Protein AF-A0A3N4LKR2-F1 (afdb_monomer)

Organism: NCBI:txid1051890

Solvent-accessible surface area (backbone atoms only — not comparable to full-atom values): 3898 Å² total; per-residue (Å²): 130,88,53,52,57,70,56,42,49,50,52,51,50,50,56,40,46,75,74,48,32,42,53,75,57,91,47,75,92,29,50,47,71,37,71,79,87,36,69,34,60,45,81,50,74,62,89,56,40,38,47,60,96,67,63,81,76,70,91,89,61,134

pLDDT: mean 87.73, std 11.43, range [50.72, 98.12]

Radius of gyration: 12.93 Å; Cα contacts (8 Å, |Δi|>4): 73; chains: 1; bounding box: 24×24×37 Å

Secondary structure (DSSP, 8-state):
-PPPHHHHHHHHHHHHHHTTEE-S---GGGEEEESGGG-EEEE--GGG-EETTT----TT--

Sequence (62 aa):
PDMHIRDGVKDAITKLHSHGYVHGDIREVNIIVCGPAGLCVDLVDWDWAGVDGTVKYPISLN

Nearest PDB structures (foldseek):
  5vja-assembly1_D  TM=8.843E-01  e=2.595E-01  Homo sapiens
  7o7k-assembly1_A  TM=6.419E-01  e=7.896E-02  Homo sapiens
  7n3u-assembly1_A  TM=7.753E-01  e=3.201E-01  Homo sapiens
  7z5n-assembly5_E  TM=6.682E-01  e=3.949E-01  Homo sapiens
  4mq1-assembly3_C  TM=5.820E-01  e=1.961E-01  Homo sapiens

InterPro domains:
  IPR008266 Tyrosine-protein kinase, active site [PS00109] (21-33)
  IPR011009 Protein kinase-like domain superfamily [SSF56112] (5-54)

Foldseek 3Di:
DQDDLVVLVVVVQVVQVVVQKDQQDDDPVQWDQDDDNSPHIDGHDSPQMDGPPPGDDPPPDD

Mean predicted aligned error: 5.06 Å

Structure (mmCIF, N/CA/C/O backbone):
data_AF-A0A3N4LKR2-F1
#
_entry.id   AF-A0A3N4LKR2-F1
#
loop_
_atom_site.group_PDB
_atom_site.id
_atom_site.type_symbol
_atom_site.label_atom_id
_atom_site.label_alt_id
_atom_site.label_comp_id
_atom_site.label_asym_id
_atom_site.label_entity_id
_atom_site.label_seq_id
_atom_site.pdbx_PDB_ins_code
_atom_site.Cartn_x
_atom_site.Cartn_y
_atom_site.Cartn_z
_atom_site.occupancy
_atom_site.B_iso_or_equiv
_atom_site.auth_seq_id
_atom_site.auth_comp_id
_atom_site.auth_asym_id
_atom_site.auth_atom_id
_atom_site.pdbx_PDB_model_num
ATOM 1 N N . PRO A 1 1 ? 12.732 10.858 -16.460 1.00 50.72 1 PRO A N 1
ATOM 2 C CA . PRO A 1 1 ? 13.230 10.503 -15.114 1.00 50.72 1 PRO A CA 1
ATOM 3 C C . PRO A 1 1 ? 12.823 9.066 -14.811 1.00 50.72 1 PRO A C 1
ATOM 5 O O . PRO A 1 1 ? 11.632 8.772 -14.836 1.00 50.72 1 PRO A O 1
ATOM 8 N N . ASP A 1 2 ? 13.795 8.175 -14.632 1.00 56.47 2 ASP A N 1
ATOM 9 C CA . ASP A 1 2 ? 13.511 6.791 -14.256 1.00 56.47 2 ASP A CA 1
ATOM 10 C C . ASP A 1 2 ? 12.761 6.807 -12.920 1.00 56.47 2 ASP A C 1
ATOM 12 O O . ASP A 1 2 ? 13.267 7.325 -11.924 1.00 56.47 2 ASP A O 1
ATOM 16 N N . MET A 1 3 ? 11.515 6.332 -12.909 1.00 63.97 3 MET A N 1
ATOM 17 C CA . MET A 1 3 ? 10.759 6.222 -11.668 1.00 63.97 3 MET A CA 1
ATOM 18 C C . MET A 1 3 ? 11.421 5.138 -10.824 1.00 63.97 3 MET A C 1
ATOM 20 O O . MET A 1 3 ? 11.475 3.974 -11.218 1.00 63.97 3 MET A O 1
ATOM 24 N N . HIS A 1 4 ? 11.919 5.501 -9.647 1.00 81.06 4 HIS A N 1
ATOM 25 C CA . HIS A 1 4 ? 12.347 4.498 -8.689 1.00 81.06 4 HIS A CA 1
ATOM 26 C C . HIS A 1 4 ? 11.102 3.792 -8.146 1.00 81.06 4 HIS A C 1
ATOM 28 O O . HIS A 1 4 ? 10.208 4.443 -7.612 1.00 81.06 4 HIS A O 1
ATOM 34 N N . ILE A 1 5 ? 11.053 2.459 -8.245 1.00 85.00 5 ILE A N 1
ATOM 35 C CA . ILE A 1 5 ? 9.920 1.627 -7.784 1.00 85.00 5 ILE A CA 1
ATOM 36 C C . ILE A 1 5 ? 9.489 2.012 -6.360 1.00 85.00 5 ILE A C 1
ATOM 38 O O . ILE A 1 5 ? 8.303 2.111 -6.062 1.00 85.00 5 ILE A O 1
ATOM 42 N N . ARG A 1 6 ? 10.460 2.310 -5.487 1.00 88.00 6 ARG A N 1
ATOM 43 C CA . ARG A 1 6 ? 10.211 2.754 -4.112 1.00 88.00 6 ARG A CA 1
ATOM 44 C C . ARG A 1 6 ? 9.361 4.023 -4.030 1.00 88.00 6 ARG A C 1
ATOM 46 O O . ARG A 1 6 ? 8.552 4.136 -3.114 1.00 88.00 6 ARG A O 1
ATOM 53 N N . ASP A 1 7 ? 9.562 4.973 -4.931 1.00 90.12 7 ASP A N 1
ATOM 54 C CA . ASP A 1 7 ? 8.800 6.219 -4.936 1.00 90.12 7 ASP A CA 1
ATOM 55 C C . ASP A 1 7 ? 7.390 5.985 -5.491 1.00 90.12 7 ASP A C 1
ATOM 57 O O . ASP A 1 7 ? 6.432 6.448 -4.882 1.00 90.12 7 ASP A O 1
ATOM 61 N N . GLY A 1 8 ? 7.231 5.120 -6.500 1.00 90.81 8 GLY A N 1
ATOM 62 C CA . GLY A 1 8 ? 5.905 4.672 -6.951 1.00 90.81 8 GLY A CA 1
ATOM 63 C C . GLY A 1 8 ? 5.094 3.977 -5.846 1.00 90.81 8 GLY A C 1
ATOM 64 O O . GLY A 1 8 ? 3.912 4.266 -5.663 1.00 90.81 8 GLY A O 1
ATOM 65 N N . VAL A 1 9 ? 5.737 3.122 -5.039 1.00 92.81 9 VAL A N 1
ATOM 66 C CA . VAL A 1 9 ? 5.101 2.493 -3.864 1.00 92.81 9 VAL A CA 1
ATOM 67 C C . VAL A 1 9 ? 4.683 3.546 -2.833 1.00 92.81 9 VAL A C 1
ATOM 69 O O . VAL A 1 9 ? 3.568 3.490 -2.313 1.00 92.81 9 VAL A O 1
ATOM 72 N N . LYS A 1 10 ? 5.543 4.530 -2.538 1.00 93.75 10 LYS A N 1
ATOM 73 C CA . LYS A 1 10 ? 5.199 5.618 -1.606 1.00 93.75 10 LYS A CA 1
ATOM 74 C C . LYS A 1 10 ? 4.029 6.451 -2.111 1.00 93.75 10 LYS A C 1
ATOM 76 O O . LYS A 1 10 ? 3.173 6.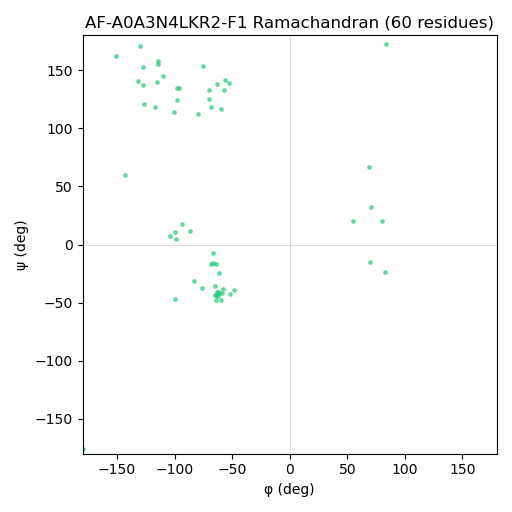805 -1.303 1.00 93.75 10 LYS A O 1
ATOM 81 N N . ASP A 1 11 ? 3.980 6.754 -3.402 1.00 93.69 11 ASP A N 1
ATOM 82 C CA . ASP A 1 11 ? 2.901 7.540 -3.999 1.00 93.69 11 ASP A CA 1
ATOM 83 C C . ASP A 1 11 ? 1.565 6.791 -3.916 1.00 93.69 11 ASP A C 1
ATOM 85 O O . A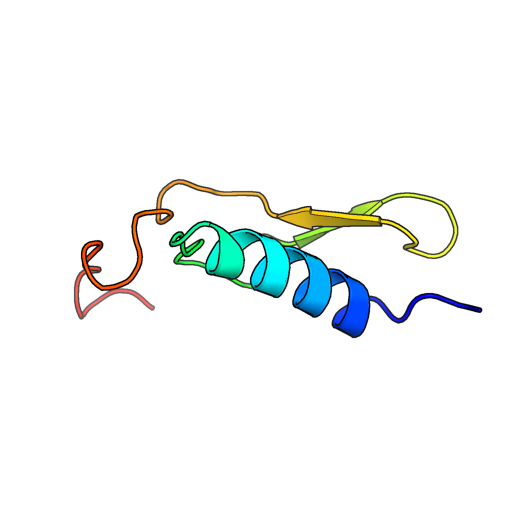SP A 1 11 ? 0.556 7.371 -3.503 1.00 93.69 11 ASP A O 1
ATOM 89 N N . ALA A 1 12 ? 1.561 5.486 -4.211 1.00 93.94 12 ALA A N 1
ATOM 90 C CA . ALA A 1 12 ? 0.381 4.633 -4.071 1.00 93.94 12 ALA A CA 1
ATOM 91 C C . ALA A 1 12 ? -0.130 4.591 -2.618 1.00 93.94 12 ALA A C 1
ATOM 93 O O . ALA A 1 12 ? -1.318 4.815 -2.371 1.00 93.94 12 ALA A O 1
ATOM 94 N N . ILE A 1 13 ? 0.767 4.385 -1.647 1.00 95.81 13 ILE A N 1
ATOM 95 C CA . ILE A 1 13 ? 0.428 4.378 -0.213 1.00 95.81 13 ILE A CA 1
ATOM 96 C C . ILE A 1 13 ? -0.069 5.757 0.240 1.00 95.81 13 ILE A C 1
ATOM 98 O O .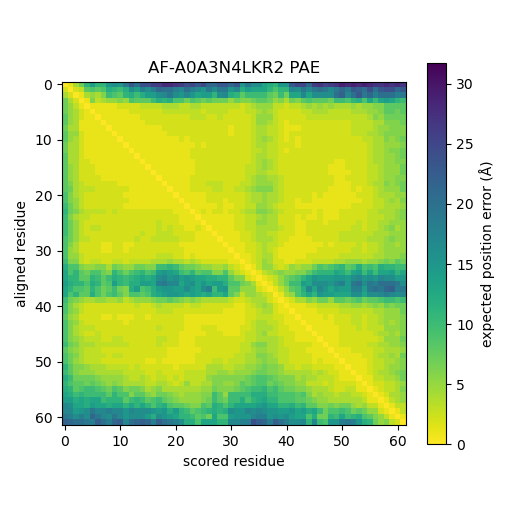 ILE A 1 13 ? -1.076 5.855 0.937 1.00 95.81 13 ILE A O 1
ATOM 102 N N . THR A 1 14 ? 0.591 6.835 -0.188 1.00 96.88 14 THR A N 1
ATOM 103 C CA . THR A 1 14 ? 0.204 8.212 0.159 1.00 96.88 14 THR A CA 1
ATOM 104 C C . THR A 1 14 ? -1.192 8.531 -0.361 1.00 96.88 14 THR A C 1
ATOM 106 O O . THR A 1 14 ? -2.003 9.110 0.363 1.00 96.88 14 THR A O 1
ATOM 109 N N . LYS A 1 15 ? -1.507 8.111 -1.591 1.00 96.44 15 LYS A N 1
ATOM 110 C CA . LYS A 1 15 ? -2.848 8.242 -2.163 1.00 96.44 15 LYS A CA 1
ATOM 111 C C . LYS A 1 15 ? -3.877 7.428 -1.382 1.00 96.44 15 LYS A C 1
ATOM 113 O O . LYS A 1 15 ? -4.979 7.916 -1.167 1.00 96.44 15 LYS A O 1
ATOM 118 N N . LEU A 1 16 ? -3.547 6.214 -0.951 1.00 96.56 16 LEU A N 1
ATOM 119 C CA . LEU A 1 16 ? -4.461 5.396 -0.155 1.00 96.56 16 LEU A CA 1
ATOM 120 C C . LEU A 1 16 ? -4.766 6.057 1.201 1.00 96.56 16 LEU A C 1
ATOM 122 O O . LEU A 1 16 ? -5.930 6.239 1.564 1.00 96.56 16 LEU A O 1
ATOM 126 N N . HIS A 1 17 ? -3.720 6.507 1.896 1.00 96.88 17 HIS A N 1
ATOM 127 C CA . HIS A 1 17 ? -3.831 7.166 3.196 1.00 96.88 17 HIS A CA 1
ATOM 128 C C . HIS A 1 17 ? -4.569 8.506 3.116 1.00 96.88 17 HIS A C 1
ATOM 130 O O . HIS A 1 17 ? -5.337 8.831 4.019 1.00 96.88 17 HIS A O 1
ATOM 136 N N . SER A 1 18 ? -4.407 9.277 2.033 1.00 98.12 18 SER A N 1
ATOM 137 C CA . SER A 1 18 ? -5.131 10.547 1.866 1.00 98.12 18 SER A CA 1
ATOM 138 C C . SER A 1 18 ? -6.650 10.374 1.760 1.00 98.12 18 SER A C 1
ATOM 140 O O . SER A 1 18 ? -7.388 11.334 1.973 1.00 98.12 18 SER A O 1
ATOM 142 N N . HIS A 1 19 ? -7.120 9.153 1.490 1.00 97.56 19 HIS A N 1
ATOM 143 C CA . HIS A 1 19 ? -8.536 8.786 1.492 1.00 97.56 19 HIS A CA 1
ATOM 144 C C . HIS A 1 19 ? -8.979 8.100 2.799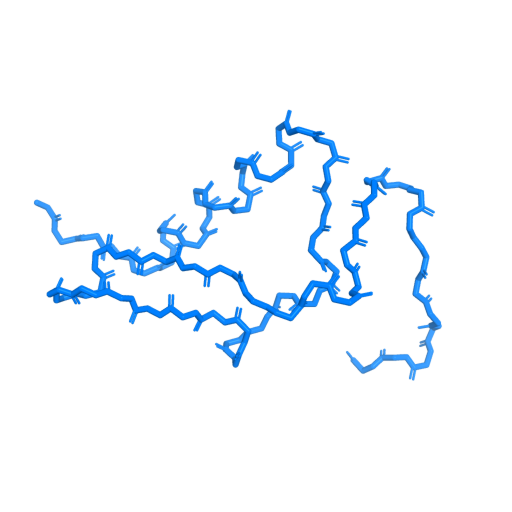 1.00 97.56 19 HIS A C 1
ATOM 146 O O . HIS A 1 19 ? -10.129 7.682 2.897 1.00 97.56 19 HIS A O 1
ATOM 152 N N . GLY A 1 20 ? -8.102 7.993 3.805 1.00 97.50 20 GLY A N 1
ATOM 153 C CA . GLY A 1 20 ? -8.413 7.401 5.110 1.00 97.50 20 GLY A CA 1
ATOM 154 C C . GLY A 1 20 ? -8.382 5.871 5.146 1.00 97.50 20 GLY A C 1
ATOM 155 O O . GLY A 1 20 ? -8.975 5.277 6.046 1.00 97.50 20 GLY A O 1
ATOM 156 N N . TY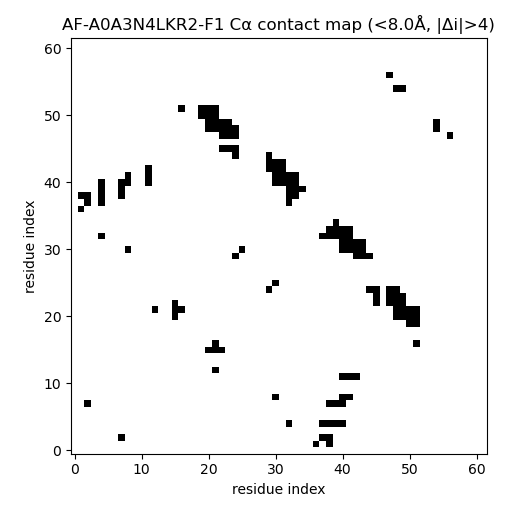R A 1 21 ? -7.713 5.230 4.186 1.00 97.44 21 TYR A N 1
ATOM 157 C CA . TYR A 1 21 ? -7.592 3.774 4.111 1.00 97.44 21 TYR A CA 1
ATOM 158 C C . TYR A 1 21 ? -6.150 3.314 4.312 1.00 97.44 21 TYR A C 1
ATOM 160 O O . TYR A 1 21 ? -5.209 4.056 4.046 1.00 97.44 21 TYR A O 1
ATOM 168 N N . VAL A 1 22 ? -5.990 2.059 4.717 1.00 95.81 22 VAL A N 1
ATOM 169 C CA . VAL A 1 22 ? -4.723 1.322 4.777 1.00 95.81 22 VAL A CA 1
ATOM 170 C C . VAL A 1 22 ? -4.873 -0.007 4.040 1.00 95.81 22 VAL A C 1
ATOM 172 O O . VAL A 1 22 ? -5.974 -0.544 3.960 1.00 95.81 22 VAL A O 1
ATOM 175 N N . HIS A 1 23 ? -3.775 -0.548 3.506 1.00 95.31 23 HIS A N 1
ATOM 176 C CA . HIS A 1 23 ? -3.776 -1.852 2.825 1.00 95.31 23 HIS A CA 1
ATOM 177 C C . HIS A 1 23 ? -3.652 -3.036 3.795 1.00 95.31 23 HIS A C 1
ATOM 179 O O . HIS A 1 23 ? -4.135 -4.122 3.512 1.00 95.31 23 HIS A O 1
ATOM 185 N N . GLY A 1 24 ? -2.959 -2.850 4.922 1.00 92.31 24 GLY A N 1
ATOM 186 C CA . GLY A 1 24 ? -2.816 -3.869 5.969 1.00 92.31 24 GLY A CA 1
ATOM 187 C C . GLY A 1 24 ? -1.727 -4.927 5.760 1.00 92.31 24 GLY A C 1
ATOM 188 O O . GLY A 1 24 ? -1.229 -5.448 6.748 1.00 92.31 24 GLY A O 1
ATOM 189 N N . ASP A 1 25 ? -1.303 -5.190 4.522 1.00 92.81 25 ASP A N 1
ATOM 190 C CA . ASP A 1 25 ? -0.319 -6.240 4.185 1.00 92.81 25 ASP A CA 1
ATOM 191 C C . ASP A 1 25 ? 0.635 -5.805 3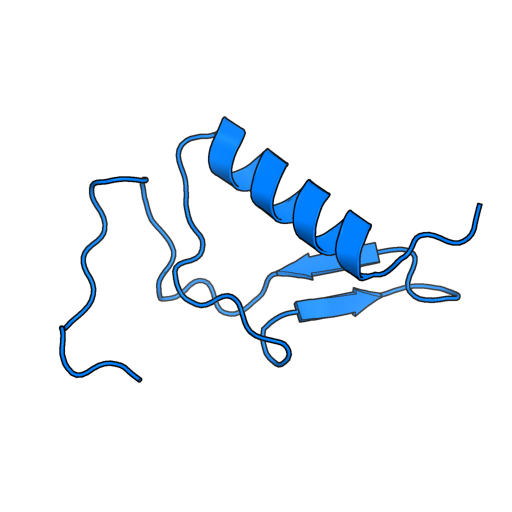.052 1.00 92.81 25 ASP A C 1
ATOM 193 O O . ASP A 1 25 ? 0.668 -6.377 1.961 1.00 92.81 25 ASP A O 1
ATOM 197 N N . ILE A 1 26 ? 1.378 -4.712 3.271 1.00 92.56 26 ILE A N 1
ATOM 198 C CA . ILE A 1 26 ? 2.355 -4.223 2.285 1.00 92.56 26 ILE A CA 1
ATOM 199 C C . ILE A 1 26 ? 3.638 -5.050 2.371 1.00 92.56 26 ILE A C 1
ATOM 201 O O . ILE A 1 26 ? 4.407 -4.937 3.327 1.00 92.56 26 ILE A O 1
ATOM 205 N N . ARG A 1 27 ? 3.902 -5.823 1.317 1.00 92.94 27 ARG A N 1
ATOM 206 C CA . ARG A 1 27 ? 5.112 -6.636 1.128 1.00 92.94 27 ARG A CA 1
ATOM 207 C C . ARG A 1 27 ? 5.422 -6.797 -0.357 1.00 92.94 27 ARG A C 1
ATOM 209 O O . ARG A 1 27 ? 4.544 -6.601 -1.187 1.00 92.94 27 ARG A O 1
ATOM 216 N N . GLU A 1 28 ? 6.654 -7.184 -0.689 1.00 92.94 28 GLU A N 1
ATOM 217 C CA . GLU A 1 28 ? 7.132 -7.304 -2.080 1.00 92.94 28 GLU A CA 1
ATOM 218 C C . GLU A 1 28 ? 6.201 -8.146 -2.963 1.00 92.94 28 GLU A C 1
ATOM 220 O O . GLU A 1 28 ? 5.871 -7.738 -4.070 1.00 92.94 28 GLU A O 1
ATOM 225 N N . VAL A 1 29 ? 5.702 -9.274 -2.448 1.00 95.19 29 VAL A N 1
ATOM 226 C CA . VAL A 1 29 ? 4.805 -10.169 -3.201 1.00 95.19 29 VAL A CA 1
ATOM 227 C C . VAL A 1 29 ? 3.415 -9.575 -3.475 1.00 95.19 29 VAL A C 1
ATOM 229 O O . VAL A 1 29 ? 2.725 -10.058 -4.366 1.00 95.19 29 VAL A O 1
ATOM 232 N N . ASN A 1 30 ? 3.026 -8.522 -2.749 1.00 96.50 30 ASN A N 1
ATOM 233 C CA . ASN A 1 30 ? 1.750 -7.812 -2.901 1.00 96.50 30 ASN A CA 1
ATOM 234 C C . ASN A 1 30 ? 1.909 -6.516 -3.727 1.00 96.50 30 ASN A C 1
ATOM 236 O O . ASN A 1 30 ? 1.002 -5.685 -3.783 1.00 96.50 30 ASN A O 1
ATOM 240 N N . ILE A 1 31 ? 3.069 -6.329 -4.367 1.00 94.81 31 ILE A N 1
ATOM 241 C CA . ILE A 1 31 ? 3.384 -5.178 -5.213 1.00 94.81 31 ILE A CA 1
ATOM 242 C C . ILE A 1 31 ? 3.625 -5.676 -6.637 1.00 94.81 31 ILE A C 1
ATOM 244 O O . ILE A 1 31 ? 4.570 -6.418 -6.899 1.00 94.81 31 ILE A O 1
ATOM 248 N N . ILE A 1 32 ? 2.798 -5.225 -7.578 1.00 93.69 32 ILE A N 1
ATOM 249 C CA . ILE A 1 32 ? 3.001 -5.491 -9.001 1.00 93.69 32 ILE A CA 1
ATOM 250 C C . ILE A 1 32 ? 3.684 -4.282 -9.631 1.00 93.69 32 ILE A C 1
ATOM 252 O O . ILE A 1 32 ? 3.196 -3.156 -9.555 1.00 93.69 32 ILE A O 1
ATOM 256 N N . VAL A 1 33 ? 4.820 -4.532 -10.277 1.00 90.69 33 VAL A N 1
ATOM 257 C CA . VAL A 1 33 ? 5.550 -3.531 -11.053 1.00 90.69 33 VAL A CA 1
ATOM 258 C C . VAL A 1 33 ? 5.231 -3.737 -12.532 1.00 90.69 33 VAL A C 1
ATOM 260 O O . VAL A 1 33 ? 5.577 -4.763 -13.118 1.00 90.69 33 VAL A O 1
ATOM 263 N N . CYS A 1 34 ? 4.560 -2.759 -13.131 1.00 84.06 34 CYS A N 1
ATOM 264 C CA . CYS A 1 34 ? 4.041 -2.813 -14.494 1.00 84.06 34 CYS A CA 1
ATOM 265 C C . CYS A 1 34 ? 4.735 -1.801 -15.418 1.00 84.06 34 CYS A C 1
ATOM 267 O O . CYS A 1 34 ? 5.204 -0.741 -15.001 1.00 84.06 34 CYS A O 1
ATOM 269 N N . GLY A 1 35 ? 4.722 -2.108 -16.716 1.00 77.12 35 GLY A N 1
ATOM 270 C CA . GLY A 1 35 ? 5.177 -1.212 -17.779 1.00 77.12 35 GLY A CA 1
ATOM 271 C C . GLY A 1 35 ? 6.693 -1.221 -18.036 1.00 77.12 35 GLY A C 1
ATOM 272 O O . GLY A 1 35 ? 7.460 -1.858 -17.308 1.00 77.12 35 GLY A O 1
ATOM 273 N N . PRO A 1 36 ? 7.148 -0.529 -19.098 1.00 69.50 36 PRO A N 1
ATOM 274 C CA . PRO A 1 36 ? 8.568 -0.413 -19.413 1.00 69.50 36 PRO A CA 1
ATOM 275 C C . PRO A 1 36 ? 9.324 0.182 -18.224 1.00 69.50 36 PRO A C 1
ATOM 277 O O . PRO A 1 36 ? 8.873 1.166 -17.645 1.00 69.50 36 PRO A O 1
ATOM 280 N N . ALA A 1 37 ? 10.456 -0.420 -17.857 1.00 66.06 37 ALA A N 1
ATOM 281 C CA . ALA A 1 37 ? 11.304 0.030 -16.747 1.00 66.06 37 ALA A CA 1
ATOM 282 C C . ALA A 1 37 ? 10.598 0.164 -15.375 1.00 66.06 37 ALA A C 1
ATOM 284 O O . ALA A 1 37 ? 11.106 0.852 -14.496 1.00 66.06 37 ALA A O 1
ATOM 285 N N . GLY A 1 38 ? 9.450 -0.493 -15.168 1.00 63.25 38 GLY A N 1
ATOM 286 C CA . GLY A 1 38 ? 8.739 -0.473 -13.887 1.00 63.25 38 GLY A CA 1
ATOM 287 C C . GLY A 1 38 ? 8.076 0.859 -13.541 1.00 63.25 38 GLY A C 1
ATOM 288 O O . GLY A 1 38 ? 7.993 1.210 -12.370 1.00 63.25 38 GLY A O 1
ATOM 289 N N . LEU A 1 39 ? 7.612 1.591 -14.560 1.00 72.94 39 LEU A N 1
ATOM 290 C CA . LEU A 1 39 ? 6.961 2.906 -14.459 1.00 72.94 39 LEU A CA 1
ATOM 291 C C . LEU A 1 39 ? 5.590 2.912 -13.760 1.00 72.94 39 LEU A C 1
ATOM 293 O O . LEU A 1 39 ? 5.034 3.985 -13.540 1.00 72.94 39 LEU A O 1
ATOM 297 N N . CYS A 1 40 ? 5.024 1.756 -13.425 1.00 82.31 40 CYS A N 1
ATOM 298 C CA . CYS A 1 40 ? 3.746 1.655 -12.732 1.00 82.31 40 CYS A CA 1
ATOM 299 C C . CYS A 1 40 ? 3.853 0.686 -11.553 1.00 82.31 40 CYS A C 1
ATOM 301 O O . CYS A 1 40 ? 4.522 -0.343 -11.645 1.00 82.31 40 CYS A O 1
ATOM 303 N N . VAL A 1 41 ? 3.203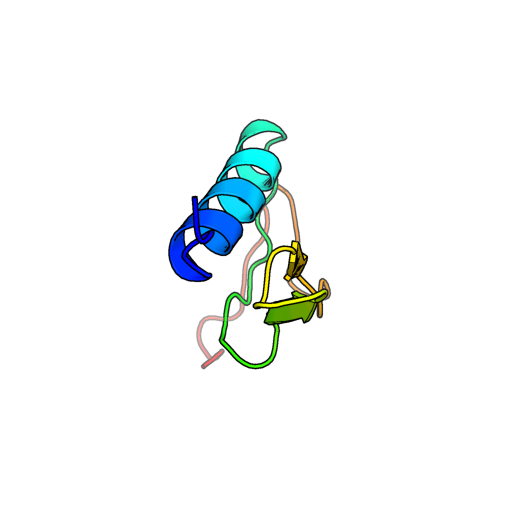 1.044 -10.447 1.00 91.00 41 VAL A N 1
ATOM 304 C CA . VAL A 1 41 ? 3.128 0.250 -9.224 1.00 91.00 41 VAL A CA 1
ATOM 305 C C . VAL A 1 41 ? 1.662 0.082 -8.862 1.00 91.00 41 VAL A C 1
ATOM 307 O O . VAL A 1 41 ? 0.981 1.076 -8.607 1.00 91.00 41 VAL A O 1
ATOM 310 N N . ASP A 1 42 ? 1.219 -1.167 -8.790 1.00 92.81 42 ASP A N 1
ATOM 311 C CA . ASP A 1 42 ? -0.110 -1.542 -8.321 1.00 92.81 42 ASP A CA 1
ATOM 312 C C . ASP A 1 42 ? 0.003 -2.366 -7.034 1.00 92.81 42 ASP A C 1
ATOM 314 O O . ASP A 1 42 ? 0.883 -3.219 -6.896 1.00 92.81 42 ASP A O 1
ATOM 318 N N . LEU A 1 43 ? -0.901 -2.111 -6.087 1.00 95.25 43 LEU A N 1
ATOM 319 C CA . LEU A 1 43 ? -1.042 -2.902 -4.865 1.00 95.25 43 LEU A CA 1
ATOM 320 C C . LEU A 1 43 ? -2.150 -3.944 -5.059 1.00 95.25 43 LEU A C 1
ATOM 322 O O . LEU A 1 43 ? -3.229 -3.625 -5.574 1.00 95.25 43 LEU A O 1
ATOM 326 N N . VAL A 1 44 ? -1.890 -5.178 -4.643 1.00 96.25 44 VAL A N 1
ATOM 327 C CA . VAL A 1 44 ? -2.828 -6.309 -4.722 1.00 96.25 44 VAL A CA 1
ATOM 328 C C . VAL A 1 44 ? -2.917 -7.018 -3.374 1.00 96.25 44 VAL A C 1
ATOM 330 O O . VAL A 1 44 ? -2.095 -6.759 -2.509 1.00 96.25 44 VAL A O 1
ATOM 333 N N . ASP A 1 45 ? -3.870 -7.944 -3.223 1.00 96.44 45 ASP A N 1
ATOM 334 C CA . ASP A 1 45 ? -4.144 -8.648 -1.955 1.00 96.44 45 ASP A CA 1
ATOM 335 C C . ASP A 1 45 ? -4.740 -7.719 -0.873 1.00 96.44 45 ASP A C 1
ATOM 337 O O . ASP A 1 45 ? -4.136 -7.403 0.148 1.00 96.44 45 ASP A O 1
ATOM 341 N N . TRP A 1 46 ? -5.965 -7.242 -1.131 1.00 95.31 46 TRP A N 1
ATOM 342 C CA . TRP A 1 46 ? -6.674 -6.252 -0.305 1.00 95.31 46 TRP A CA 1
ATOM 343 C C . TRP A 1 46 ? -7.478 -6.864 0.852 1.00 95.31 46 TRP A C 1
ATOM 345 O O . TRP A 1 46 ? -8.280 -6.162 1.469 1.00 95.31 46 TRP A O 1
ATOM 355 N N . ASP A 1 47 ? -7.290 -8.147 1.167 1.00 92.38 47 ASP A N 1
ATOM 356 C CA . ASP A 1 47 ? -8.081 -8.845 2.192 1.00 92.38 47 ASP A CA 1
ATOM 357 C C . ASP A 1 47 ? -7.920 -8.217 3.584 1.00 92.38 47 ASP A C 1
ATOM 359 O O . ASP A 1 47 ? -8.794 -8.345 4.444 1.00 92.38 47 ASP A O 1
ATOM 363 N N . TRP A 1 48 ? -6.800 -7.528 3.814 1.00 91.50 48 TRP A N 1
ATOM 364 C CA . TRP A 1 48 ? -6.492 -6.838 5.066 1.00 91.50 48 TRP A CA 1
ATOM 365 C C . TRP A 1 48 ? -6.668 -5.328 4.964 1.00 91.50 48 TRP A C 1
ATOM 367 O O . TRP A 1 48 ? -6.353 -4.607 5.901 1.00 91.50 48 TRP A O 1
ATOM 377 N N . ALA A 1 49 ? -7.194 -4.814 3.861 1.00 95.19 49 ALA A N 1
ATOM 378 C CA . ALA A 1 49 ? -7.394 -3.388 3.731 1.00 95.19 49 ALA A CA 1
ATOM 379 C C . ALA A 1 49 ? -8.597 -2.902 4.544 1.00 95.19 49 ALA A C 1
ATOM 381 O O . ALA A 1 49 ? -9.565 -3.622 4.793 1.00 95.19 49 ALA A O 1
ATOM 382 N N . GLY A 1 50 ? -8.568 -1.634 4.939 1.00 95.62 50 GLY A N 1
ATOM 383 C CA . GLY A 1 50 ? -9.668 -1.047 5.689 1.00 95.62 50 GLY A CA 1
ATOM 384 C C . GLY A 1 50 ? -9.449 0.411 6.040 1.00 95.62 50 GLY A C 1
ATOM 385 O O . GLY A 1 50 ? -8.468 1.027 5.631 1.00 95.62 50 GLY A O 1
ATOM 386 N N . VAL A 1 51 ? -10.392 0.970 6.795 1.00 97.12 51 VAL A N 1
ATOM 387 C CA . VAL A 1 51 ? -10.308 2.348 7.291 1.00 97.12 51 VAL A CA 1
ATOM 388 C C . VAL A 1 51 ? -9.210 2.444 8.349 1.00 97.12 51 VAL A C 1
ATOM 390 O O . VAL A 1 51 ? -9.161 1.626 9.279 1.00 97.12 51 VAL A O 1
ATOM 393 N N . ASP A 1 52 ? -8.358 3.459 8.218 1.00 94.38 52 ASP A N 1
ATOM 394 C CA . ASP A 1 52 ? -7.270 3.726 9.156 1.00 94.38 52 ASP A CA 1
ATOM 395 C C . ASP A 1 52 ? -7.795 3.890 10.595 1.00 94.38 52 ASP A C 1
ATOM 397 O O . ASP A 1 52 ? -8.892 4.400 10.844 1.00 94.38 52 ASP A O 1
ATOM 401 N N . GLY A 1 53 ? -7.045 3.365 11.562 1.00 90.69 53 GLY A N 1
ATOM 402 C CA . GLY A 1 53 ? -7.409 3.320 12.982 1.00 90.69 53 GLY A CA 1
ATOM 403 C C . GLY A 1 53 ? -8.556 2.365 13.352 1.00 90.69 53 GLY A C 1
ATOM 404 O O . GLY A 1 53 ? -8.697 2.018 14.532 1.00 90.69 53 GLY A O 1
ATOM 405 N N . THR A 1 54 ? -9.338 1.894 12.374 1.00 93.12 54 THR A N 1
ATOM 406 C CA . THR A 1 54 ? -10.534 1.063 12.593 1.00 93.12 54 THR A CA 1
ATOM 407 C C . THR A 1 54 ? -10.253 -0.418 12.381 1.00 93.12 54 THR A C 1
ATOM 409 O O . THR A 1 54 ? -10.623 -1.233 13.227 1.00 93.12 54 THR A O 1
ATOM 412 N N . VAL A 1 55 ? -9.583 -0.772 11.280 1.00 89.81 55 VAL A N 1
ATOM 413 C CA . VAL A 1 55 ? -9.214 -2.165 10.996 1.00 89.81 55 VAL A CA 1
ATOM 414 C C . VAL A 1 55 ? -8.246 -2.693 12.066 1.00 89.81 55 VAL A C 1
ATOM 416 O O . VAL A 1 55 ? -7.360 -1.974 12.538 1.00 89.81 55 VAL A O 1
ATOM 419 N N . LYS A 1 56 ? -8.453 -3.937 12.509 1.00 85.38 56 LYS A N 1
ATOM 420 C CA . LYS A 1 56 ? -7.642 -4.619 13.528 1.00 85.38 56 LYS A CA 1
ATOM 421 C C . LYS A 1 56 ? -7.184 -5.962 12.981 1.00 85.38 56 LYS A C 1
ATOM 423 O O . LYS A 1 56 ? -7.994 -6.695 12.422 1.00 85.38 56 LYS A O 1
ATOM 428 N N . TYR A 1 57 ? -5.924 -6.300 13.221 1.00 80.94 57 TYR A N 1
ATOM 429 C CA . TYR A 1 57 ? -5.351 -7.591 12.847 1.00 80.94 57 TYR A CA 1
ATOM 430 C C . TYR A 1 57 ? -5.084 -8.427 14.101 1.00 80.94 57 TYR A C 1
ATOM 432 O O . TYR A 1 57 ? -4.735 -7.862 15.145 1.00 80.94 57 TYR A O 1
ATOM 440 N N . PRO A 1 58 ? -5.254 -9.760 14.038 1.00 82.31 58 PRO A N 1
ATOM 441 C CA . PRO A 1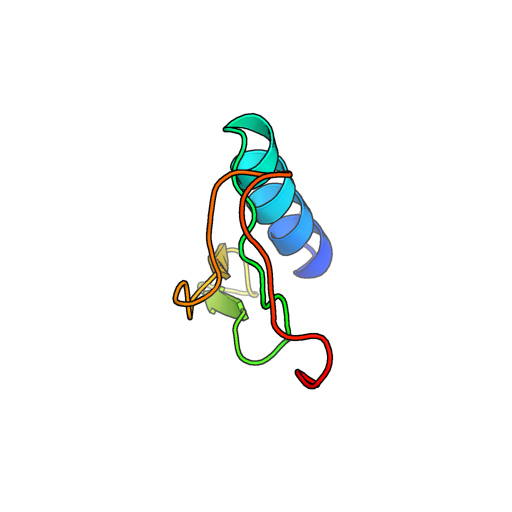 58 ? -4.817 -10.650 15.103 1.00 82.31 58 PRO A CA 1
ATOM 442 C C . PRO A 1 58 ? -3.344 -10.418 15.449 1.00 82.31 58 PRO A C 1
ATOM 444 O O . PRO A 1 58 ? -2.508 -10.273 14.567 1.00 82.31 58 PRO A O 1
ATOM 447 N N . ILE A 1 59 ? -3.010 -10.439 16.740 1.00 77.88 59 ILE A N 1
ATOM 448 C CA . ILE A 1 59 ? -1.629 -10.209 17.199 1.00 77.88 59 ILE A CA 1
ATOM 449 C C . ILE A 1 59 ? -0.662 -11.330 16.777 1.00 77.88 59 ILE A C 1
ATOM 451 O O . ILE A 1 59 ? 0.548 -11.168 16.857 1.00 77.88 59 ILE A O 1
ATOM 455 N N . SER A 1 60 ? -1.203 -12.480 16.367 1.00 82.38 60 SER A N 1
ATOM 456 C CA . SER A 1 60 ? -0.469 -13.676 15.943 1.00 82.38 60 SER A CA 1
ATOM 457 C C . SER A 1 60 ? -0.239 -13.738 14.430 1.00 82.38 60 SER A C 1
ATOM 459 O O . SER A 1 60 ? -0.038 -14.822 13.888 1.00 82.38 60 SER A O 1
ATOM 461 N N . LEU A 1 61 ? -0.372 -12.609 13.743 1.00 69.69 61 LEU A N 1
ATOM 462 C CA . LEU A 1 61 ? -0.207 -12.49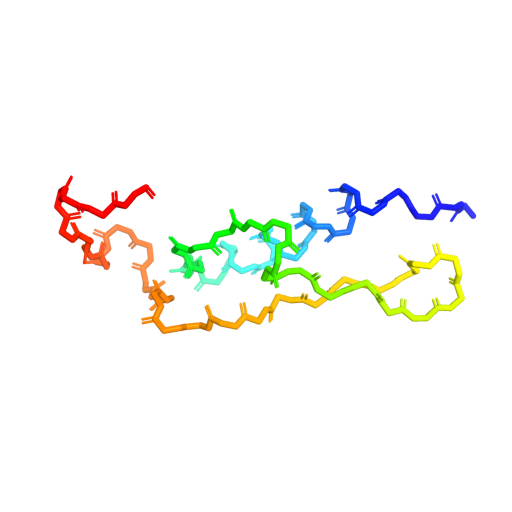5 12.302 1.00 69.69 61 LEU A CA 1
ATOM 463 C C . LEU A 1 61 ? 1.213 -11.983 12.012 1.00 69.69 61 LEU A C 1
ATOM 465 O O . LEU A 1 61 ? 1.695 -11.107 12.725 1.00 69.69 61 LEU A O 1
ATOM 469 N N . ASN A 1 62 ? 1.878 -12.613 11.041 1.00 59.50 62 ASN A N 1
ATOM 470 C CA . ASN A 1 62 ? 3.335 -12.587 10.838 1.00 59.50 62 ASN A CA 1
ATOM 471 C C . ASN A 1 62 ? 3.925 -11.222 10.475 1.00 59.50 62 ASN A C 1
ATOM 473 O O . ASN A 1 62 ? 3.355 -10.560 9.581 1.00 59.50 62 ASN A O 1
#